Protein AF-A0A8G0Q657-F1 (afdb_monomer)

Radius of gyration: 15.29 Å; Cα contacts (8 Å, |Δi|>4): 11; chains: 1; bounding box: 35×34×37 Å

Secondary structure (DSSP, 8-state):
---PPTT---------GGG---HHHHHHHHHHHHHHHHHHHHHHTT--TTT--------HHHHHHHH---

Mean predicted aligned error: 9.34 Å

Sequence (70 aa):
TQVKRPGQYSVVETPMLCQTFNPEEKRKIIGDIFVKVTNDVVAELKLKPEEVMLAQGTLRPDLIESASNM

Solvent-accessible surface area (backbone atoms only — not comparable to full-atom values): 4785 Å² total; per-residue (Å²): 144,79,87,80,56,94,87,65,74,80,84,66,91,69,78,58,73,94,76,55,81,55,66,67,58,47,51,48,55,54,50,54,50,51,54,50,52,50,52,54,51,40,56,74,70,66,61,53,75,92,81,56,81,88,87,73,93,75,53,75,67,58,58,54,60,70,67,61,83,118

Structure (mmCIF, N/CA/C/O backbone):
data_AF-A0A8G0Q657-F1
#
_entry.id   AF-A0A8G0Q657-F1
#
loop_
_atom_site.group_PDB
_atom_site.id
_atom_site.type_symbol
_atom_site.label_atom_id
_atom_site.label_alt_id
_atom_site.label_comp_id
_atom_site.label_asym_id
_atom_site.label_entity_id
_atom_site.label_seq_id
_atom_site.pdbx_PDB_ins_code
_atom_site.Cartn_x
_atom_site.Cartn_y
_atom_site.Cartn_z
_atom_site.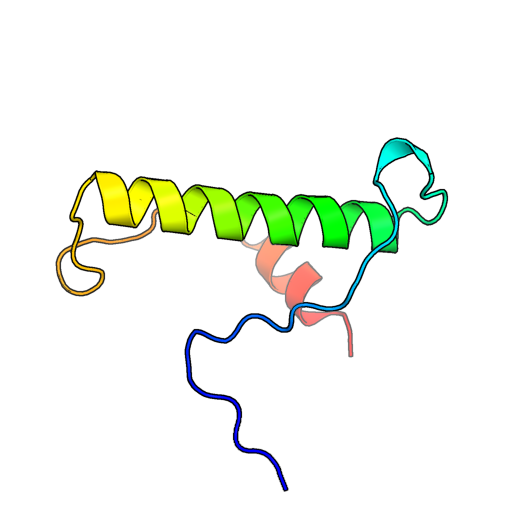occupancy
_atom_site.B_iso_or_equiv
_atom_site.auth_seq_id
_atom_site.auth_comp_id
_atom_site.auth_asym_id
_atom_site.auth_atom_id
_atom_site.pdbx_PDB_model_num
ATOM 1 N N . THR A 1 1 ? 21.363 16.454 12.092 1.00 38.03 1 THR A N 1
ATOM 2 C CA . THR A 1 1 ? 20.360 17.491 12.407 1.00 38.03 1 THR A CA 1
ATOM 3 C C . THR A 1 1 ? 19.192 17.386 11.452 1.00 38.03 1 THR A C 1
ATOM 5 O O . THR A 1 1 ? 19.321 17.813 10.319 1.00 38.03 1 THR A O 1
ATOM 8 N N . GLN A 1 2 ? 18.125 16.717 11.897 1.00 31.20 2 GLN A N 1
ATOM 9 C CA . GLN A 1 2 ? 16.700 16.843 11.537 1.00 31.20 2 GLN A CA 1
ATOM 10 C C . GLN A 1 2 ? 16.029 15.571 12.080 1.00 31.20 2 GLN A C 1
ATOM 12 O O . GLN A 1 2 ? 16.195 14.479 11.543 1.00 31.20 2 GLN A O 1
ATOM 17 N N . VAL A 1 3 ? 15.379 15.704 13.235 1.00 38.91 3 VAL A N 1
ATOM 18 C CA . VAL A 1 3 ? 14.703 14.606 13.937 1.00 38.91 3 VAL A CA 1
ATOM 19 C C . VAL A 1 3 ? 13.424 14.278 13.160 1.00 38.91 3 VAL A C 1
ATOM 21 O O . VAL A 1 3 ? 12.531 15.120 13.071 1.00 38.91 3 VAL A O 1
ATOM 24 N N . LYS A 1 4 ? 13.341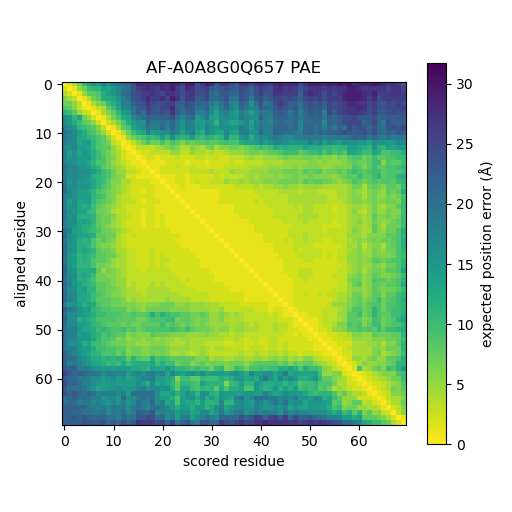 13.085 12.554 1.00 39.09 4 LYS A N 1
ATOM 25 C CA . LYS A 1 4 ? 12.117 12.599 11.894 1.00 39.09 4 LYS A CA 1
ATOM 26 C C . LYS A 1 4 ? 11.041 12.366 12.960 1.00 39.09 4 LYS A C 1
ATOM 28 O O . LYS A 1 4 ? 11.267 11.616 13.905 1.00 39.09 4 LYS A O 1
ATOM 33 N N . ARG A 1 5 ? 9.879 13.008 12.812 1.00 41.53 5 ARG A N 1
ATOM 34 C CA . ARG A 1 5 ? 8.700 12.751 13.654 1.00 41.53 5 ARG A CA 1
ATOM 35 C C . ARG A 1 5 ? 8.113 11.370 13.311 1.00 41.53 5 ARG A C 1
ATOM 37 O O . ARG A 1 5 ? 8.077 11.032 12.124 1.00 41.53 5 ARG A O 1
ATOM 44 N N . PRO A 1 6 ? 7.650 10.576 14.293 1.00 36.53 6 PRO A N 1
ATOM 45 C CA . PRO A 1 6 ? 6.963 9.316 14.014 1.00 36.53 6 PRO A CA 1
ATOM 46 C C . PRO A 1 6 ? 5.704 9.610 13.181 1.00 36.53 6 PRO A C 1
ATOM 48 O O . PRO A 1 6 ? 4.907 10.467 13.551 1.00 36.53 6 PRO A O 1
ATOM 51 N N . GLY A 1 7 ? 5.579 8.966 12.017 1.00 50.00 7 GLY A N 1
ATOM 52 C CA . GLY A 1 7 ? 4.490 9.193 11.052 1.00 50.00 7 GLY A CA 1
ATOM 53 C C . GLY A 1 7 ? 4.837 10.091 9.857 1.00 50.00 7 GLY A C 1
ATOM 54 O O . GLY A 1 7 ? 4.035 10.210 8.935 1.00 50.00 7 GLY A O 1
ATOM 55 N N . GLN A 1 8 ? 6.033 10.690 9.808 1.00 44.44 8 GLN A N 1
ATOM 56 C CA . GLN A 1 8 ? 6.477 11.437 8.629 1.00 44.44 8 GLN A CA 1
ATOM 57 C C . GLN A 1 8 ? 7.145 10.482 7.627 1.00 44.44 8 GLN A C 1
ATOM 59 O O . GLN A 1 8 ? 8.372 10.356 7.589 1.00 44.44 8 GLN A O 1
ATOM 64 N N . TYR A 1 9 ? 6.328 9.781 6.832 1.00 54.72 9 TYR A N 1
ATOM 65 C CA . TYR A 1 9 ? 6.808 9.059 5.651 1.00 54.72 9 TYR A CA 1
ATOM 66 C C . TYR A 1 9 ? 7.573 10.054 4.775 1.00 54.72 9 TYR A C 1
ATOM 68 O O . TYR A 1 9 ? 7.082 11.146 4.481 1.00 54.72 9 TYR A O 1
ATOM 76 N N . SER A 1 10 ? 8.820 9.736 4.433 1.00 50.81 10 SER A N 1
ATOM 77 C CA . SER A 1 10 ? 9.618 10.591 3.561 1.00 50.81 10 SER A CA 1
ATOM 78 C C . SER A 1 10 ? 8.916 10.680 2.213 1.00 50.81 10 SER A C 1
ATOM 80 O O . SER A 1 10 ? 8.944 9.708 1.462 1.00 50.81 10 SER A O 1
ATOM 82 N N . VAL A 1 11 ? 8.303 11.828 1.918 1.00 53.34 11 VAL A N 1
ATOM 83 C CA . VAL A 1 11 ? 7.836 12.168 0.572 1.00 53.34 11 VAL A CA 1
ATOM 84 C C . VAL A 1 11 ? 9.091 12.358 -0.270 1.00 53.34 11 VAL A C 1
ATOM 86 O O . VAL A 1 11 ? 9.619 13.456 -0.405 1.00 53.34 11 VAL A O 1
ATOM 89 N N . VAL A 1 12 ? 9.661 11.248 -0.724 1.00 63.06 12 VAL A N 1
ATOM 90 C CA . VAL A 1 12 ? 10.643 11.277 -1.796 1.00 63.06 12 VAL A CA 1
ATOM 91 C C . VAL A 1 12 ? 9.818 11.502 -3.048 1.00 63.06 12 VAL A C 1
ATOM 93 O O . VAL A 1 12 ? 8.954 10.682 -3.357 1.00 63.06 12 VAL A O 1
ATOM 96 N N . GLU A 1 13 ? 10.028 12.627 -3.726 1.00 71.12 13 GLU A N 1
ATOM 97 C CA . GLU A 1 13 ? 9.419 12.841 -5.035 1.00 71.12 13 GLU A CA 1
ATOM 98 C C . GLU A 1 13 ? 9.841 11.689 -5.949 1.00 71.12 13 GLU A C 1
ATOM 100 O O . GLU A 1 13 ? 11.028 11.441 -6.167 1.00 71.12 13 GLU A O 1
ATOM 105 N N . THR A 1 14 ? 8.852 10.928 -6.407 1.00 80.25 14 THR A N 1
ATOM 106 C CA . THR A 1 14 ? 9.037 9.801 -7.317 1.00 80.25 14 THR A CA 1
ATOM 107 C C . THR A 1 14 ? 8.438 10.153 -8.678 1.00 80.25 14 THR A C 1
ATOM 109 O O . THR A 1 14 ? 7.467 10.914 -8.741 1.00 80.25 14 THR A O 1
ATOM 112 N N . PRO A 1 15 ? 9.007 9.642 -9.785 1.00 85.19 15 PRO A N 1
ATOM 113 C CA . PRO A 1 15 ? 8.412 9.810 -11.105 1.00 85.19 15 PRO A CA 1
ATOM 114 C C . PRO A 1 15 ? 7.032 9.141 -11.175 1.00 85.19 15 PRO A C 1
ATOM 116 O O . PRO A 1 15 ? 6.715 8.246 -10.390 1.00 85.19 15 PRO A O 1
ATOM 119 N N . MET A 1 16 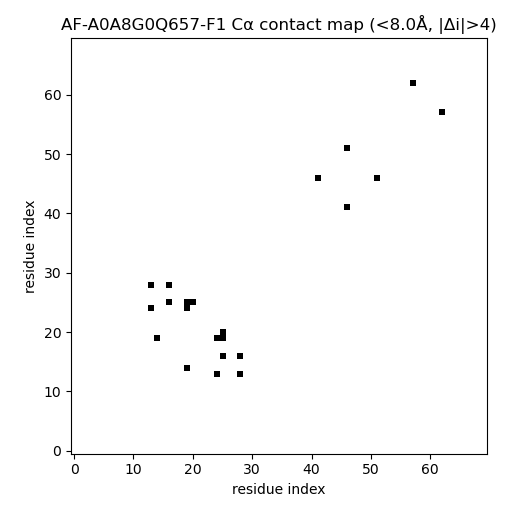? 6.213 9.542 -12.150 1.00 90.81 16 MET A N 1
ATOM 120 C CA . MET A 1 16 ? 4.922 8.893 -12.394 1.00 90.81 16 MET A CA 1
ATOM 121 C C . MET A 1 16 ? 5.129 7.405 -12.689 1.00 90.81 16 MET A C 1
ATOM 123 O O . MET A 1 16 ? 5.962 7.054 -13.522 1.00 90.81 16 MET A O 1
ATOM 127 N N 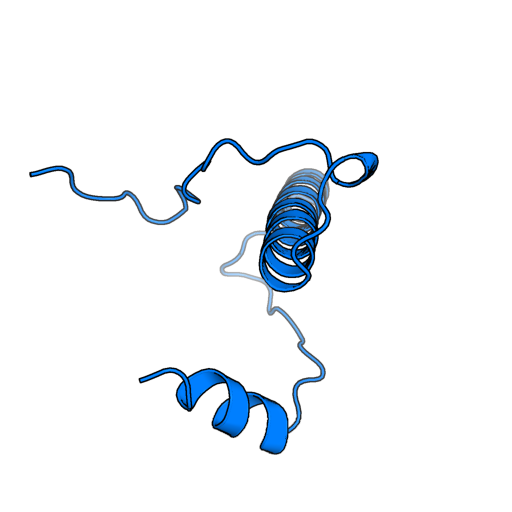. LEU A 1 17 ? 4.317 6.534 -12.077 1.00 91.56 17 LEU A N 1
ATOM 128 C CA . LEU A 1 17 ? 4.439 5.076 -12.217 1.00 91.56 17 LEU A CA 1
ATOM 129 C C . LEU A 1 17 ? 4.469 4.611 -13.686 1.00 91.56 17 LEU A C 1
ATOM 131 O O . LEU A 1 17 ? 5.199 3.684 -14.035 1.00 91.56 17 LEU A O 1
ATOM 135 N N . CYS A 1 18 ? 3.691 5.266 -14.554 1.00 93.06 18 CYS A N 1
ATOM 136 C CA . CYS A 1 18 ? 3.627 4.972 -15.988 1.00 93.06 18 CYS A CA 1
ATOM 137 C C . CYS A 1 18 ? 4.891 5.373 -16.771 1.00 93.06 18 CYS A C 1
ATOM 139 O O . CYS A 1 18 ? 5.056 4.946 -17.910 1.00 93.06 18 CYS A O 1
ATOM 141 N N . GLN A 1 19 ? 5.773 6.170 -16.171 1.00 94.38 19 GLN A N 1
ATOM 142 C CA . GLN A 1 19 ? 7.037 6.642 -16.741 1.00 94.38 19 GLN A CA 1
ATOM 143 C C . GLN A 1 19 ? 8.260 5.997 -16.069 1.00 94.38 19 GLN A C 1
ATOM 145 O O . GLN A 1 19 ? 9.392 6.236 -16.483 1.00 94.38 19 GLN A O 1
ATOM 150 N N . THR A 1 20 ? 8.058 5.171 -15.042 1.00 93.50 20 THR A N 1
ATOM 151 C CA . THR A 1 20 ? 9.129 4.445 -14.358 1.00 93.50 20 THR A CA 1
ATOM 152 C C . THR A 1 20 ? 9.464 3.157 -15.107 1.00 93.50 20 THR A C 1
ATOM 154 O O . THR A 1 20 ? 8.573 2.390 -15.478 1.00 93.50 20 THR A O 1
ATOM 157 N N . PHE A 1 21 ? 10.753 2.859 -15.271 1.00 93.56 21 PHE A N 1
ATOM 158 C CA . PHE A 1 21 ? 11.222 1.590 -15.848 1.00 93.56 21 PHE A CA 1
ATOM 159 C C . PHE A 1 21 ? 11.885 0.686 -14.807 1.00 93.56 21 PHE A C 1
ATOM 161 O O . PHE A 1 21 ? 11.761 -0.534 -14.901 1.00 93.56 21 PHE A O 1
ATOM 168 N N . ASN A 1 22 ? 12.523 1.274 -13.791 1.00 92.38 22 ASN A N 1
ATOM 169 C CA . ASN A 1 22 ? 13.194 0.546 -12.722 1.00 92.38 22 ASN A CA 1
ATOM 170 C C . ASN A 1 22 ? 12.172 -0.226 -11.850 1.00 92.38 22 ASN A C 1
ATOM 172 O O . ASN A 1 22 ? 11.287 0.395 -11.254 1.00 92.38 22 ASN A O 1
ATOM 176 N N . PRO A 1 23 ? 12.274 -1.565 -11.745 1.00 91.81 23 PRO A N 1
ATOM 177 C CA . PRO A 1 23 ? 11.355 -2.374 -10.943 1.00 91.81 23 PRO A CA 1
ATOM 178 C C . PRO A 1 23 ? 11.340 -2.030 -9.448 1.00 91.81 23 PRO A C 1
ATOM 180 O O . PRO A 1 23 ? 10.281 -2.098 -8.826 1.00 91.81 23 PRO A O 1
ATOM 183 N N . GLU A 1 24 ? 12.485 -1.658 -8.868 1.00 88.31 24 GLU A N 1
ATOM 184 C CA . GLU A 1 24 ? 12.582 -1.273 -7.451 1.00 88.31 24 GLU A CA 1
ATOM 185 C C . GLU A 1 24 ? 11.866 0.054 -7.189 1.00 88.31 24 GLU A C 1
ATOM 187 O O . GLU A 1 24 ? 11.122 0.196 -6.220 1.00 88.31 24 GLU A O 1
ATOM 192 N N . GLU A 1 25 ? 12.008 1.016 -8.104 1.00 89.12 25 GLU A N 1
ATOM 193 C CA . GLU A 1 25 ? 11.286 2.289 -8.022 1.00 89.12 25 GLU A CA 1
ATOM 194 C C . GLU A 1 25 ? 9.778 2.082 -8.166 1.00 89.12 25 GLU A C 1
ATOM 196 O O . GLU A 1 25 ? 9.014 2.675 -7.409 1.00 89.12 25 GLU A O 1
ATOM 201 N N . LYS A 1 26 ? 9.330 1.187 -9.059 1.00 91.94 26 LYS A N 1
ATOM 202 C CA . LYS A 1 26 ? 7.906 0.820 -9.153 1.00 91.94 26 LYS A CA 1
ATOM 203 C C . LYS A 1 26 ? 7.389 0.223 -7.851 1.00 91.94 26 LYS A C 1
ATOM 205 O O . LYS A 1 26 ? 6.323 0.624 -7.390 1.00 91.94 26 LYS A O 1
ATOM 210 N N . ARG A 1 27 ? 8.136 -0.714 -7.253 1.00 90.81 27 ARG A N 1
ATOM 211 C CA . ARG A 1 27 ? 7.780 -1.317 -5.959 1.00 90.81 27 ARG A CA 1
ATOM 212 C C . ARG A 1 27 ? 7.645 -0.258 -4.874 1.00 90.81 27 ARG A C 1
ATOM 214 O O . ARG A 1 27 ? 6.654 -0.265 -4.150 1.00 90.81 27 ARG A O 1
ATOM 221 N N . LYS A 1 28 ? 8.586 0.684 -4.817 1.00 86.88 28 LYS A N 1
ATOM 222 C CA . LYS A 1 28 ? 8.543 1.800 -3.873 1.00 86.88 28 LYS A CA 1
ATOM 223 C C . LYS A 1 28 ? 7.324 2.699 -4.091 1.00 86.88 28 LYS A C 1
ATOM 225 O O . LYS A 1 28 ? 6.584 2.929 -3.145 1.00 86.88 28 LYS A O 1
ATOM 230 N N . ILE A 1 29 ? 7.071 3.140 -5.327 1.00 90.12 29 ILE A N 1
ATOM 231 C CA . ILE A 1 29 ? 5.917 3.992 -5.664 1.00 90.12 29 ILE A CA 1
ATOM 232 C C . ILE A 1 29 ? 4.606 3.316 -5.242 1.00 90.12 29 ILE A C 1
ATOM 234 O O . ILE A 1 29 ? 3.766 3.936 -4.595 1.00 90.12 29 ILE A O 1
ATOM 238 N N . ILE A 1 30 ? 4.433 2.035 -5.579 1.00 91.06 30 ILE A N 1
ATOM 239 C CA . ILE A 1 30 ? 3.221 1.279 -5.241 1.00 91.06 30 ILE A CA 1
ATOM 240 C C . ILE A 1 30 ? 3.080 1.127 -3.721 1.00 91.06 30 ILE A C 1
ATOM 242 O O . ILE A 1 30 ? 1.995 1.356 -3.189 1.00 91.06 30 ILE A O 1
ATOM 246 N N . GLY A 1 31 ? 4.163 0.778 -3.020 1.00 89.62 31 GLY A N 1
ATOM 247 C CA . GLY A 1 31 ? 4.165 0.632 -1.564 1.00 89.62 31 GLY A CA 1
ATOM 248 C C . GLY A 1 31 ? 3.831 1.936 -0.836 1.00 89.62 31 GLY A C 1
ATOM 249 O O . GLY A 1 31 ? 2.974 1.942 0.047 1.00 89.62 31 GLY A O 1
ATOM 250 N N . ASP A 1 32 ? 4.436 3.049 -1.253 1.00 87.69 32 ASP A N 1
ATOM 251 C CA . ASP A 1 32 ? 4.201 4.370 -0.660 1.00 87.69 32 ASP A CA 1
ATOM 252 C C . ASP A 1 32 ? 2.733 4.804 -0.832 1.00 87.69 32 ASP A C 1
ATOM 254 O O . ASP A 1 32 ? 2.099 5.280 0.115 1.00 87.69 32 ASP A O 1
ATOM 258 N N . ILE A 1 33 ? 2.153 4.582 -2.019 1.00 91.19 33 ILE A N 1
ATOM 259 C CA . ILE A 1 33 ? 0.736 4.874 -2.282 1.00 91.19 33 ILE A CA 1
ATOM 260 C C . ILE A 1 33 ? -0.189 3.957 -1.477 1.00 91.19 33 ILE A C 1
ATOM 262 O O . ILE A 1 33 ? -1.173 4.439 -0.915 1.00 91.19 33 ILE A O 1
ATOM 266 N N . PHE A 1 34 ? 0.122 2.664 -1.370 1.00 91.31 34 PHE A N 1
ATOM 267 C CA . PHE A 1 34 ? -0.675 1.717 -0.588 1.00 91.31 34 PHE A CA 1
ATOM 268 C C . PHE A 1 34 ? -0.766 2.128 0.887 1.00 91.31 34 PHE A C 1
ATOM 270 O O . PHE A 1 34 ? -1.857 2.156 1.460 1.00 91.31 34 PHE A O 1
ATOM 277 N N . VAL A 1 35 ? 0.363 2.508 1.493 1.00 89.44 35 VAL A N 1
ATOM 278 C CA . VAL A 1 35 ? 0.405 2.976 2.886 1.00 89.44 35 VAL A CA 1
ATOM 279 C C . VAL A 1 35 ? -0.379 4.275 3.055 1.00 89.44 35 VAL A C 1
ATOM 281 O O . VAL A 1 35 ? -1.144 4.404 4.010 1.00 89.44 35 VAL A O 1
ATOM 284 N N . LYS A 1 36 ? -0.242 5.222 2.117 1.00 89.56 36 LYS A N 1
ATOM 285 C CA . LYS A 1 36 ? -1.006 6.475 2.142 1.00 89.56 36 LYS A CA 1
ATOM 286 C C . LYS A 1 36 ? -2.514 6.216 2.134 1.00 89.56 36 LYS A C 1
ATOM 288 O O . LYS A 1 36 ? -3.206 6.677 3.034 1.00 89.56 36 LYS A O 1
ATOM 293 N N . VAL A 1 37 ? -3.003 5.437 1.169 1.00 93.00 37 VAL A N 1
ATOM 294 C CA . VAL A 1 37 ? -4.435 5.113 1.048 1.00 93.00 37 VAL A CA 1
ATOM 295 C C . VAL A 1 37 ? -4.933 4.358 2.279 1.00 93.00 37 VAL A C 1
ATOM 297 O O . VAL A 1 37 ? -6.018 4.643 2.774 1.00 93.00 37 VAL A O 1
ATOM 300 N N . THR A 1 38 ? -4.132 3.435 2.818 1.00 91.06 38 THR A N 1
ATOM 301 C CA . THR A 1 38 ? -4.487 2.707 4.045 1.00 91.06 38 THR A CA 1
ATOM 302 C C . THR A 1 38 ? -4.680 3.665 5.221 1.00 91.06 38 THR A C 1
ATOM 304 O O . THR A 1 38 ? -5.674 3.559 5.933 1.00 91.06 38 THR A O 1
ATOM 307 N N . ASN A 1 39 ? -3.777 4.633 5.403 1.00 89.88 39 ASN A N 1
ATOM 308 C CA . ASN A 1 39 ? -3.902 5.642 6.457 1.00 89.88 39 ASN A CA 1
ATOM 309 C C . ASN A 1 39 ? -5.130 6.541 6.258 1.00 89.88 39 ASN A C 1
ATOM 311 O O . ASN A 1 39 ? -5.830 6.821 7.231 1.00 89.88 39 ASN A O 1
ATOM 315 N N . ASP A 1 40 ? -5.412 6.950 5.018 1.00 93.25 40 ASP A N 1
ATOM 316 C CA . ASP A 1 40 ? -6.585 7.767 4.689 1.00 93.25 40 ASP A CA 1
ATOM 317 C C . ASP A 1 40 ? -7.887 7.024 5.053 1.00 93.25 40 ASP A C 1
ATOM 319 O O . ASP A 1 40 ? -8.755 7.582 5.725 1.00 93.25 40 ASP A O 1
ATOM 323 N N . VAL A 1 41 ? -7.987 5.733 4.712 1.00 94.19 41 VAL A N 1
ATOM 324 C CA . VAL A 1 41 ? -9.149 4.885 5.042 1.00 94.19 41 VAL A CA 1
ATOM 325 C C . VAL A 1 41 ? -9.272 4.642 6.551 1.00 94.19 41 VAL A C 1
ATOM 327 O O . VAL A 1 41 ? -10.366 4.720 7.106 1.00 94.19 41 VAL A O 1
ATOM 330 N N . VAL A 1 42 ? -8.164 4.376 7.250 1.00 91.62 42 VAL A N 1
ATOM 331 C CA . VAL A 1 42 ? -8.155 4.207 8.717 1.00 91.62 42 VAL A CA 1
ATOM 332 C C . VAL A 1 42 ? -8.657 5.473 9.419 1.00 91.62 42 VAL A C 1
ATOM 334 O O . VAL A 1 42 ? -9.440 5.384 10.370 1.00 91.62 42 VAL A O 1
ATOM 337 N N . ALA A 1 43 ? -8.250 6.648 8.929 1.00 91.38 43 ALA A N 1
ATOM 338 C CA . ALA A 1 43 ? -8.702 7.934 9.444 1.00 91.38 43 ALA A CA 1
ATOM 339 C C . ALA A 1 43 ? -10.190 8.187 9.150 1.00 91.38 43 ALA A C 1
ATOM 341 O O . ALA A 1 43 ? -10.915 8.641 10.039 1.00 91.38 43 ALA A O 1
ATOM 342 N N . GLU A 1 44 ? -10.667 7.853 7.947 1.00 95.62 44 GLU A N 1
ATOM 343 C CA . GLU A 1 44 ? -12.083 7.956 7.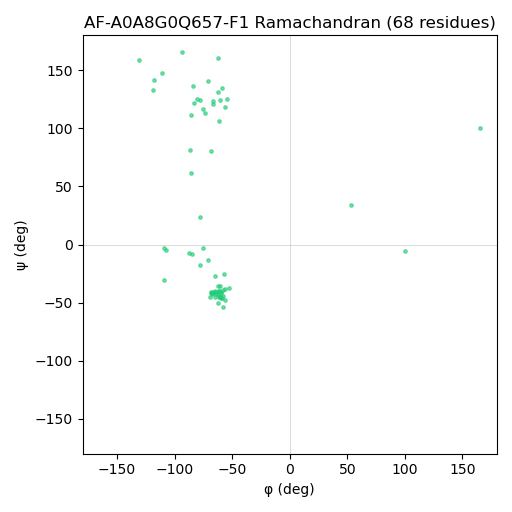565 1.00 95.62 44 GLU A CA 1
ATOM 344 C C . GLU A 1 44 ? -12.981 7.090 8.463 1.00 95.62 44 GLU A C 1
ATOM 346 O O . GLU A 1 44 ? -14.026 7.542 8.937 1.00 95.62 44 GLU A O 1
ATOM 351 N N . LEU A 1 45 ? -12.524 5.876 8.780 1.00 95.19 45 LEU A N 1
ATOM 352 C CA . LEU A 1 45 ? -13.202 4.948 9.685 1.00 95.19 45 LEU A CA 1
ATOM 353 C C . LEU A 1 45 ? -13.061 5.321 11.173 1.00 95.19 45 LE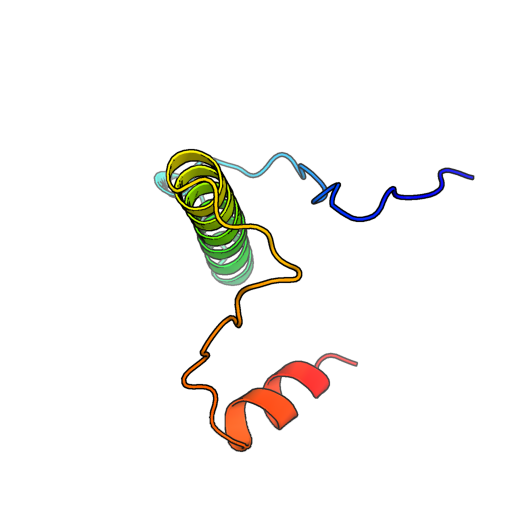U A C 1
ATOM 355 O O . LEU A 1 45 ? -13.656 4.659 12.023 1.00 95.19 45 LEU A O 1
ATOM 359 N N . LYS A 1 46 ? -12.303 6.381 11.502 1.00 94.00 46 LYS A N 1
ATOM 360 C CA . LYS A 1 46 ? -12.044 6.868 12.871 1.00 94.00 46 LYS A CA 1
ATOM 361 C C . LYS A 1 46 ? -11.515 5.781 13.814 1.00 94.00 46 LYS A C 1
ATOM 363 O O . LYS A 1 46 ? -11.816 5.787 15.009 1.00 94.00 46 LYS A O 1
ATOM 368 N N . LEU A 1 47 ? -10.728 4.849 13.282 1.00 92.94 47 LEU A N 1
ATOM 369 C CA . LEU A 1 47 ? -10.141 3.770 14.068 1.00 92.94 47 LEU A CA 1
ATOM 370 C C . LEU A 1 47 ? -8.945 4.310 14.852 1.00 92.94 47 LEU A C 1
ATOM 372 O O . LEU A 1 47 ? -8.014 4.868 14.269 1.00 92.94 47 LEU A O 1
ATOM 376 N N . LYS A 1 48 ? -8.950 4.137 16.176 1.00 90.38 48 LYS A N 1
ATOM 377 C CA . LYS A 1 48 ? -7.792 4.494 16.998 1.00 90.38 48 LYS A CA 1
ATOM 378 C C . LYS A 1 48 ? -6.752 3.376 16.931 1.00 90.38 48 LYS A C 1
ATOM 380 O O . LYS A 1 48 ? -7.091 2.248 17.284 1.00 90.38 48 LYS A O 1
ATOM 385 N N . PRO A 1 49 ? -5.490 3.658 16.558 1.00 86.12 49 PRO A N 1
ATOM 386 C CA . PRO A 1 49 ? -4.439 2.639 16.465 1.00 86.12 49 PRO A CA 1
ATOM 387 C C . PRO A 1 49 ? -4.190 1.856 17.761 1.00 86.12 49 PRO A C 1
ATOM 389 O O . PRO A 1 49 ? -3.718 0.730 17.714 1.00 86.12 49 PRO A O 1
ATOM 392 N N . GLU A 1 50 ? -4.503 2.447 18.914 1.00 91.12 50 GLU A N 1
ATOM 393 C CA . GLU A 1 50 ? -4.384 1.820 20.238 1.00 91.12 50 GLU A CA 1
ATOM 394 C C . GLU A 1 50 ? -5.516 0.834 20.574 1.00 91.12 50 GLU A C 1
ATOM 396 O O . GLU A 1 50 ? -5.366 0.012 21.474 1.00 91.12 50 GLU A O 1
ATOM 401 N N . GLU A 1 51 ? -6.635 0.897 19.848 1.00 93.00 51 GLU A N 1
ATOM 402 C CA . GLU A 1 51 ? -7.830 0.071 20.072 1.00 93.00 51 GLU A CA 1
ATOM 403 C C . GLU A 1 51 ? -8.006 -1.008 18.989 1.00 93.00 51 GLU A C 1
ATOM 405 O O . GLU A 1 51 ? -8.909 -1.840 19.084 1.00 93.00 51 GLU A O 1
ATOM 410 N N . VAL A 1 52 ? -7.156 -1.014 17.956 1.00 92.06 52 VAL A N 1
ATOM 411 C CA . VAL A 1 52 ? -7.252 -1.934 16.815 1.00 92.06 52 VAL A CA 1
ATOM 412 C C . VAL A 1 52 ? -5.917 -2.608 16.522 1.00 92.06 52 VAL A C 1
ATOM 414 O O . VAL A 1 52 ? -4.851 -2.114 16.875 1.00 92.06 52 VAL A O 1
ATOM 417 N N . MET A 1 53 ? -5.970 -3.749 15.836 1.00 91.44 53 MET A N 1
ATOM 418 C CA . MET A 1 53 ? -4.783 -4.472 15.382 1.00 91.44 53 MET A CA 1
ATOM 419 C C . MET A 1 53 ? -4.758 -4.549 13.857 1.00 91.44 53 MET A C 1
ATOM 421 O O . MET A 1 53 ? -5.790 -4.779 13.226 1.00 91.44 53 MET A O 1
ATOM 425 N N . LEU A 1 54 ? -3.568 -4.413 13.267 1.00 90.75 54 LEU A N 1
ATOM 426 C CA . LEU A 1 54 ? -3.348 -4.695 11.851 1.00 90.75 54 LEU A CA 1
ATOM 427 C C . LEU A 1 54 ? -3.065 -6.190 11.676 1.00 90.75 54 LEU A C 1
ATOM 429 O O . LEU A 1 54 ? -2.017 -6.684 12.091 1.00 90.75 54 LEU A O 1
ATOM 433 N N . ALA A 1 55 ? -3.993 -6.911 11.055 1.00 91.50 55 ALA A N 1
ATOM 434 C CA . ALA A 1 55 ? -3.770 -8.297 10.668 1.00 91.50 55 ALA A CA 1
ATOM 435 C C . ALA A 1 55 ? -3.013 -8.346 9.332 1.00 91.50 55 ALA A C 1
ATOM 437 O O . ALA A 1 55 ? -3.497 -7.829 8.325 1.00 91.50 55 ALA A O 1
ATOM 438 N N . GLN A 1 56 ? -1.84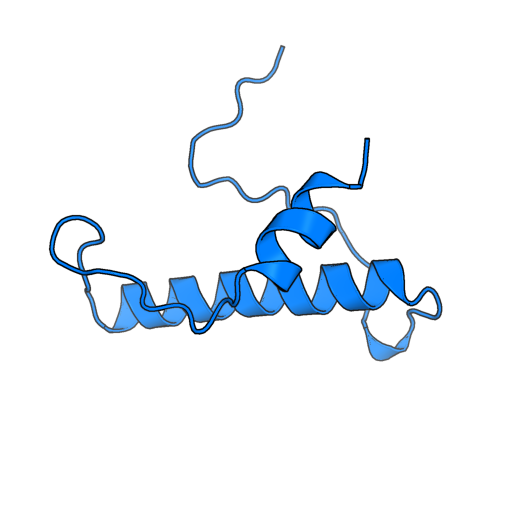2 -8.986 9.315 1.00 89.69 56 GLN A N 1
ATOM 439 C CA . GLN A 1 56 ? -1.040 -9.187 8.108 1.00 89.69 56 GLN A CA 1
ATOM 440 C C . GLN A 1 56 ? -0.871 -10.686 7.845 1.00 89.69 56 GLN A C 1
ATOM 442 O O . GLN A 1 56 ? -0.528 -11.444 8.749 1.00 89.69 56 GLN A O 1
ATOM 447 N N . GLY A 1 57 ? -1.092 -11.115 6.602 1.00 89.38 57 GLY A N 1
ATOM 448 C CA . GLY A 1 57 ? -0.941 -12.513 6.176 1.00 89.38 57 GLY A CA 1
ATOM 449 C C . GLY A 1 57 ? 0.509 -12.963 5.954 1.00 89.38 57 GLY A C 1
ATOM 450 O O . GLY A 1 57 ? 0.734 -13.876 5.167 1.00 89.38 57 GLY A O 1
ATOM 451 N N . THR A 1 58 ? 1.484 -12.303 6.582 1.00 83.62 58 THR A N 1
ATOM 452 C CA . THR A 1 58 ? 2.922 -12.557 6.402 1.00 83.62 58 THR A CA 1
ATOM 453 C C . THR A 1 58 ? 3.289 -13.968 6.842 1.00 83.62 58 THR A C 1
ATOM 455 O O . THR A 1 58 ? 2.958 -14.377 7.958 1.00 83.62 58 THR A O 1
ATOM 458 N N . LEU A 1 59 ? 4.022 -14.703 6.009 1.00 83.00 59 LEU A N 1
ATOM 459 C CA . LEU A 1 59 ? 4.587 -15.996 6.371 1.00 83.00 59 LEU A CA 1
ATOM 460 C C . LEU A 1 59 ? 6.023 -15.818 6.894 1.00 83.00 59 LEU A C 1
ATOM 462 O O . LEU A 1 59 ? 6.654 -14.772 6.751 1.00 83.00 59 LEU A O 1
ATOM 466 N N . ARG A 1 60 ? 6.576 -16.858 7.537 1.00 69.88 60 ARG A N 1
ATOM 467 C CA . ARG A 1 60 ? 7.971 -16.816 8.024 1.00 69.88 60 ARG A CA 1
ATOM 468 C C . ARG A 1 60 ? 9.015 -16.503 6.932 1.00 69.88 60 ARG A C 1
ATOM 470 O O . ARG A 1 60 ? 9.955 -15.785 7.267 1.00 69.88 60 ARG A O 1
ATOM 477 N N . PRO A 1 61 ? 8.901 -17.009 5.686 1.00 68.75 61 PRO A N 1
ATOM 478 C CA . PRO A 1 61 ? 9.838 -16.671 4.613 1.00 68.75 61 PRO A CA 1
ATOM 479 C C . PRO A 1 61 ? 9.919 -15.165 4.322 1.00 68.75 61 PRO A C 1
ATOM 481 O O . PRO A 1 61 ? 11.022 -14.646 4.182 1.00 68.75 61 PRO A O 1
ATOM 484 N N . ASP A 1 62 ? 8.790 -14.446 4.357 1.00 76.38 62 ASP A N 1
ATOM 485 C CA . ASP A 1 62 ? 8.739 -13.002 4.081 1.00 76.38 62 ASP A CA 1
ATOM 486 C C . ASP A 1 62 ? 9.561 -12.181 5.095 1.00 76.38 62 ASP A C 1
ATOM 488 O O . ASP A 1 62 ? 10.210 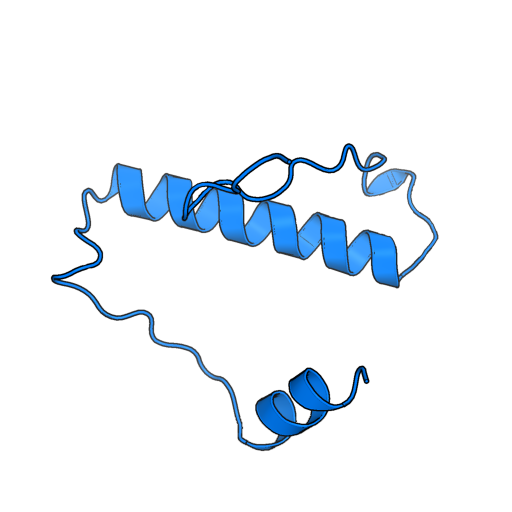-11.194 4.747 1.00 76.38 62 ASP A O 1
ATOM 492 N N . LEU A 1 63 ? 9.571 -12.605 6.367 1.00 65.12 63 LEU A N 1
ATOM 493 C CA . LEU A 1 63 ? 10.343 -11.938 7.422 1.00 65.12 63 LEU A CA 1
ATOM 494 C C . LEU A 1 63 ? 11.852 -12.077 7.196 1.00 65.12 63 LEU A C 1
ATOM 496 O O . LEU A 1 63 ? 12.590 -11.113 7.394 1.00 65.12 63 LEU A O 1
ATOM 500 N N . ILE A 1 64 ? 12.311 -13.256 6.771 1.00 62.38 64 ILE A N 1
ATOM 501 C CA . ILE A 1 64 ? 13.733 -13.522 6.522 1.00 62.38 64 ILE A CA 1
ATOM 502 C C . ILE A 1 64 ? 14.205 -12.736 5.294 1.00 62.38 64 ILE A C 1
ATOM 504 O O . ILE A 1 64 ? 15.234 -12.066 5.364 1.00 62.38 64 ILE A O 1
ATOM 508 N N . GLU A 1 65 ? 13.430 -12.739 4.205 1.00 62.88 65 GLU A N 1
ATOM 509 C CA . GLU A 1 65 ? 13.750 -11.970 2.995 1.00 62.88 65 GLU A CA 1
ATOM 510 C C . GLU A 1 65 ? 13.808 -10.460 3.277 1.00 62.88 65 GLU A C 1
ATOM 512 O O . GLU A 1 65 ? 14.745 -9.791 2.846 1.00 62.88 65 GLU A O 1
ATOM 517 N N . SER A 1 66 ? 12.894 -9.926 4.098 1.00 62.53 66 SER A N 1
ATOM 518 C CA . SER A 1 66 ? 12.905 -8.503 4.477 1.00 62.53 66 SER A CA 1
ATOM 519 C C . SER A 1 66 ? 14.127 -8.079 5.311 1.00 62.53 66 SER A C 1
ATOM 521 O O . SER A 1 66 ? 14.543 -6.923 5.247 1.00 62.53 66 SER A O 1
ATOM 523 N N . ALA A 1 67 ? 14.731 -9.008 6.061 1.00 58.69 67 ALA A N 1
ATOM 524 C CA . ALA A 1 67 ? 15.926 -8.769 6.874 1.00 58.69 67 ALA A CA 1
ATOM 525 C C . ALA A 1 67 ? 17.243 -8.955 6.095 1.00 58.69 67 ALA A C 1
ATOM 527 O O . ALA A 1 67 ? 18.314 -8.667 6.626 1.00 58.69 67 ALA A O 1
ATOM 528 N N . SER A 1 68 ? 17.170 -9.445 4.854 1.00 59.94 68 SER A N 1
ATOM 529 C CA . SER A 1 68 ? 18.333 -9.857 4.060 1.00 59.94 68 SER A CA 1
ATOM 530 C C . SER A 1 68 ? 19.012 -8.713 3.293 1.00 59.94 68 SER A C 1
ATOM 532 O O . SER A 1 68 ? 20.094 -8.915 2.751 1.00 59.94 68 SER A O 1
ATOM 534 N N . ASN A 1 69 ? 18.429 -7.509 3.265 1.00 56.44 69 ASN A N 1
ATOM 535 C CA . ASN A 1 69 ? 19.024 -6.334 2.615 1.00 56.44 69 ASN A CA 1
ATOM 536 C C . ASN A 1 69 ? 19.999 -5.594 3.554 1.00 56.44 69 ASN A C 1
ATOM 538 O O . ASN A 1 69 ? 19.760 -4.433 3.901 1.00 56.44 69 ASN A O 1
ATOM 542 N N . MET A 1 70 ? 21.069 -6.276 3.980 1.00 42.59 70 MET A N 1
ATOM 543 C CA . MET A 1 70 ? 22.217 -5.664 4.668 1.00 42.59 70 MET A CA 1
ATOM 544 C C . MET A 1 70 ? 23.342 -5.342 3.684 1.00 42.59 70 MET A C 1
ATOM 546 O O . MET A 1 70 ? 23.598 -6.182 2.793 1.00 42.59 70 MET A O 1
#

Foldseek 3Di:
DDDDDPPPDPPPPAPDLVPDDDPVSNVVVVVVVVVVVVVVVCVVVVPDPVNDDDDDPDDPVNVVVVVPPD

Organism: NCBI:txi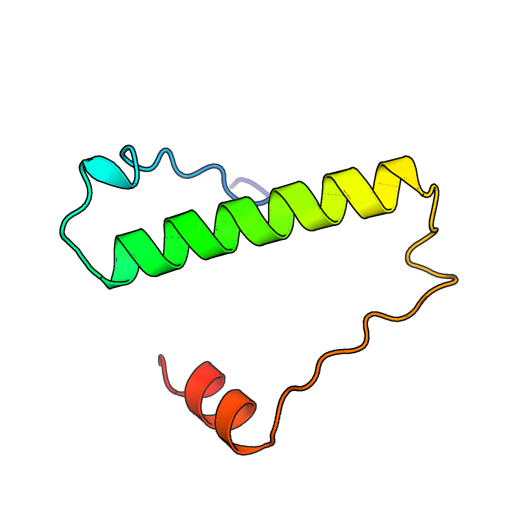d2863667

InterPro domains:
  IPR014729 Rossmann-like alpha/beta/alpha sandwich fold [G3DSA:3.40.50.620] (3-70)

pLDDT: mean 78.09, std 18.96, range [31.2, 95.62]